Protein AF-A0A7S0AMU8-F1 (afdb_monomer_lite)

pLDDT: mean 83.73, std 14.59, range [42.56, 97.88]

Radius of gyration: 24.37 Å; chains: 1; bounding box: 51×42×72 Å

Organism: NCBI:txid265543

Sequence (104 aa):
TTDGPESPPSIAEQASSFRPFFRIFYNDVYEVVLPKGHRFPMQKYGKVRRRVQEMIGALPPKQQENVQCDFEVSPLATYEELITTHSSMYVKNFMTGNQTDVEI

Secondary structure (DSSP, 8-state):
---PPPPPPPHHHHGGG---EEEEEE-TTPPP---TT----HHHHHHHHHHHHHHHHTS-HHHHTT-EEEEEEPPPPPHHHHTTTS-HHHHHHHHHT---TT--

Structure (mmCIF, N/CA/C/O backbone):
data_AF-A0A7S0AMU8-F1
#
_entry.id   AF-A0A7S0AMU8-F1
#
loop_
_atom_site.group_PDB
_atom_site.id
_atom_site.type_symbol
_atom_site.label_atom_id
_atom_site.label_alt_id
_atom_site.label_comp_id
_atom_site.label_asym_id
_atom_site.label_entity_id
_atom_site.label_seq_id
_atom_site.pdbx_PDB_ins_code
_atom_site.Cartn_x
_atom_site.Cartn_y
_atom_site.Cartn_z
_atom_site.occupancy
_atom_site.B_iso_or_equiv
_atom_site.auth_seq_id
_atom_site.auth_comp_id
_atom_site.auth_asym_id
_atom_site.auth_atom_id
_atom_site.pdbx_PDB_model_num
ATOM 1 N N . THR A 1 1 ? -32.347 20.892 50.909 1.00 43.72 1 THR A N 1
ATOM 2 C CA . THR A 1 1 ? -31.862 19.775 50.074 1.00 43.72 1 THR A CA 1
ATOM 3 C C . THR A 1 1 ? -30.814 20.369 49.167 1.00 43.72 1 THR A C 1
ATOM 5 O O . THR A 1 1 ? -31.119 21.314 48.460 1.00 43.72 1 THR A O 1
ATOM 8 N N . THR A 1 2 ? -29.557 19.998 49.378 1.00 42.56 2 THR A N 1
ATOM 9 C CA . THR A 1 2 ? -28.363 20.688 48.869 1.00 42.56 2 THR A CA 1
ATOM 10 C C . THR A 1 2 ? -28.043 20.260 47.439 1.00 42.56 2 THR A C 1
ATOM 12 O O . THR A 1 2 ? -27.542 19.154 47.252 1.00 42.56 2 THR A O 1
ATOM 15 N N . ASP A 1 3 ? -28.282 21.138 46.467 1.00 49.78 3 ASP A N 1
ATOM 16 C CA . ASP A 1 3 ? -27.607 21.083 45.166 1.00 49.78 3 ASP A CA 1
ATOM 17 C C . ASP A 1 3 ? -26.197 21.659 45.347 1.00 49.78 3 ASP A C 1
ATOM 19 O O . ASP A 1 3 ? -26.004 22.869 45.475 1.00 49.78 3 ASP A O 1
ATOM 23 N N . GLY A 1 4 ? -25.214 20.767 45.471 1.00 48.91 4 GLY A N 1
ATOM 24 C CA . GLY A 1 4 ? -23.799 21.123 45.405 1.00 48.91 4 GLY A CA 1
ATOM 25 C C . GLY A 1 4 ? -23.356 21.262 43.943 1.00 48.91 4 GLY A C 1
ATOM 26 O O . GLY A 1 4 ? -23.900 20.565 43.089 1.00 48.91 4 GLY A O 1
ATOM 27 N N . PRO A 1 5 ? -22.386 22.138 43.628 1.00 60.16 5 PRO A N 1
ATOM 28 C CA . PRO A 1 5 ? -21.892 22.283 42.264 1.00 60.16 5 PRO A CA 1
ATOM 29 C C . PRO A 1 5 ? -21.229 20.979 41.802 1.00 60.16 5 PRO A C 1
ATOM 31 O O . PRO A 1 5 ? -20.347 20.451 42.485 1.00 60.16 5 PRO A O 1
ATOM 34 N N . GLU A 1 6 ? -21.666 20.463 40.649 1.00 63.72 6 GLU A N 1
ATOM 35 C CA . GLU A 1 6 ? -21.025 19.339 39.964 1.00 63.72 6 GLU A CA 1
ATOM 36 C C . GLU A 1 6 ? -19.527 19.619 39.823 1.00 63.72 6 GLU A C 1
ATOM 38 O O . GLU A 1 6 ? -19.101 20.667 39.331 1.00 63.72 6 GLU A O 1
ATOM 43 N N . SER A 1 7 ? -18.717 18.683 40.315 1.00 66.56 7 SER A N 1
ATOM 44 C CA . SER A 1 7 ? -17.266 18.780 40.205 1.00 66.56 7 SER A CA 1
ATOM 45 C C . SER A 1 7 ? -16.858 18.687 38.731 1.00 66.56 7 SER A C 1
ATOM 47 O O . SER A 1 7 ? -17.408 17.853 38.010 1.00 66.56 7 SER A O 1
ATOM 49 N N . PRO A 1 8 ? -15.903 19.510 38.263 1.00 63.72 8 PRO A N 1
ATOM 50 C CA . PRO A 1 8 ? -15.451 19.444 36.883 1.00 63.72 8 PRO A CA 1
ATOM 51 C C . PRO A 1 8 ? -14.807 18.079 36.598 1.00 63.72 8 PRO A C 1
ATOM 53 O O . PRO A 1 8 ? -14.104 17.545 37.465 1.00 63.72 8 PRO A O 1
ATOM 56 N N . PRO A 1 9 ? -15.016 17.522 35.391 1.00 60.84 9 PRO A N 1
ATOM 57 C CA . PRO A 1 9 ? -14.462 16.232 35.016 1.00 60.84 9 PRO A CA 1
ATOM 58 C C . PRO A 1 9 ? -12.938 16.263 35.113 1.00 60.84 9 PRO A C 1
ATOM 60 O O . PRO A 1 9 ? -12.281 17.236 34.720 1.00 60.84 9 PRO A O 1
ATOM 63 N N . SER A 1 10 ? -12.380 15.183 35.648 1.00 66.50 10 SER A N 1
ATOM 64 C CA . SER A 1 10 ? -10.946 15.034 35.866 1.00 66.50 10 SER A CA 1
ATOM 65 C C . SER A 1 10 ? -10.169 15.126 34.545 1.00 66.50 10 SER A C 1
ATOM 67 O O . SER A 1 10 ? -10.674 14.805 33.468 1.00 66.50 10 SER A O 1
ATOM 69 N N . ILE A 1 11 ? -8.890 15.505 34.614 1.00 57.16 11 ILE A N 1
ATOM 70 C CA . ILE A 1 11 ? -7.977 15.522 33.453 1.00 57.16 11 ILE A CA 1
ATOM 71 C C . ILE A 1 11 ? -7.933 14.144 32.747 1.00 57.16 11 ILE A C 1
ATOM 73 O O . ILE A 1 11 ? -7.755 14.073 31.532 1.00 57.16 11 ILE A O 1
ATOM 77 N N . ALA A 1 12 ? -8.171 13.051 33.484 1.00 53.47 12 ALA A N 1
ATOM 78 C CA . ALA A 1 12 ? -8.267 11.695 32.943 1.00 53.47 12 ALA A CA 1
ATOM 79 C C . ALA A 1 12 ? -9.536 11.459 32.095 1.00 53.47 12 ALA A C 1
ATOM 81 O O . ALA A 1 12 ? -9.475 10.746 31.095 1.00 53.47 12 ALA A O 1
ATOM 82 N N . GLU A 1 13 ? -10.665 12.088 32.435 1.00 50.38 13 GLU A N 1
ATOM 83 C CA . GLU A 1 13 ? -11.892 12.046 31.624 1.00 50.38 13 GLU A CA 1
ATOM 84 C C . GLU A 1 13 ? -11.748 12.886 30.350 1.00 50.38 13 GLU A C 1
ATOM 86 O O . GLU A 1 13 ? -12.220 12.482 29.287 1.00 50.38 13 GLU A O 1
ATOM 91 N N . GLN A 1 14 ? -11.015 14.002 30.417 1.00 51.41 14 GLN A N 1
ATOM 92 C CA . GLN A 1 14 ? -10.751 14.871 29.263 1.00 51.41 14 GLN A CA 1
ATOM 93 C C . GLN A 1 14 ? -9.790 14.229 28.245 1.00 51.41 14 GLN A C 1
ATOM 95 O O . GLN A 1 14 ? -9.980 14.375 27.036 1.00 51.41 14 GLN A O 1
ATOM 100 N N . ALA A 1 15 ? -8.816 13.439 28.712 1.00 52.53 15 ALA A N 1
ATOM 101 C CA . ALA A 1 15 ? -7.915 12.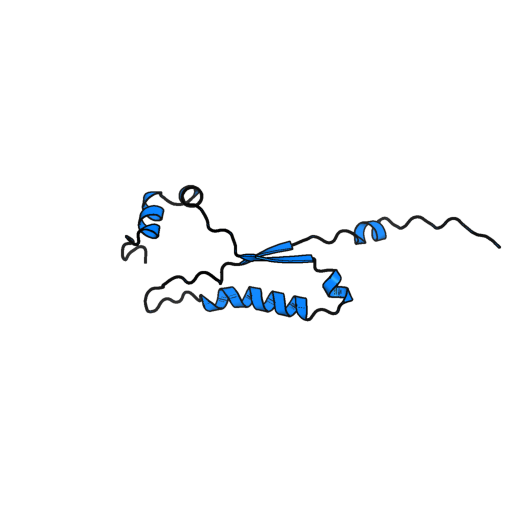659 27.858 1.00 52.53 15 ALA A CA 1
ATOM 102 C C . ALA A 1 15 ? -8.614 11.497 27.118 1.00 52.53 15 ALA A C 1
ATOM 104 O O . ALA A 1 15 ? -8.085 10.995 26.128 1.00 52.53 15 ALA A O 1
ATOM 105 N N . SER A 1 16 ? -9.811 11.085 27.558 1.00 56.88 16 SER A N 1
ATOM 106 C CA . SER A 1 16 ? -10.549 9.946 26.986 1.00 56.88 16 SER A CA 1
ATOM 107 C C . SER A 1 16 ? -11.248 10.235 25.646 1.00 56.88 16 SER A C 1
ATOM 109 O O . SER A 1 16 ? -11.744 9.309 25.004 1.00 56.88 16 SER A O 1
ATOM 111 N N . SER A 1 17 ? -11.288 11.499 25.200 1.00 66.19 17 SER A N 1
ATOM 112 C CA . SER A 1 17 ? -12.028 11.885 23.986 1.00 66.19 17 SER A CA 1
ATOM 113 C C . SER A 1 17 ? -11.217 11.806 22.689 1.00 66.19 17 SER A C 1
ATOM 115 O O . SER A 1 17 ? -11.803 11.787 21.605 1.00 66.19 17 SER A O 1
ATOM 117 N N . PHE A 1 18 ? -9.882 11.737 22.761 1.00 74.19 18 PHE A N 1
ATOM 118 C CA . PHE A 1 18 ? -9.056 11.685 21.558 1.00 74.19 18 PHE A CA 1
ATOM 119 C C . PHE A 1 18 ? -9.000 10.261 21.002 1.00 74.19 18 PHE A C 1
ATOM 121 O O . PHE A 1 18 ? -8.297 9.394 21.523 1.00 74.19 18 PHE A O 1
ATOM 128 N N . ARG A 1 19 ? -9.735 10.029 19.913 1.00 80.25 19 ARG A N 1
ATOM 129 C CA . ARG A 1 19 ? -9.645 8.804 19.115 1.00 80.25 19 ARG A CA 1
ATOM 130 C C . ARG A 1 19 ? -8.830 9.113 17.856 1.00 80.25 19 ARG A C 1
ATOM 132 O O . ARG A 1 19 ? -9.313 9.874 17.019 1.00 80.25 19 ARG A O 1
ATOM 139 N N . PRO A 1 20 ? -7.596 8.595 17.716 1.00 85.94 20 PRO A N 1
ATOM 140 C CA . PRO A 1 20 ? -6.814 8.824 16.510 1.00 85.94 20 PRO A CA 1
ATOM 141 C C . PRO A 1 20 ? -7.480 8.142 15.314 1.00 85.94 20 PRO A C 1
ATOM 143 O O . PRO A 1 20 ? -7.867 6.975 15.390 1.00 85.94 20 PRO A O 1
ATOM 146 N N . PHE A 1 21 ? -7.577 8.874 14.208 1.00 93.06 21 PHE A N 1
ATOM 147 C CA . PHE A 1 21 ? -8.002 8.328 12.927 1.00 93.06 21 PHE A CA 1
ATOM 148 C C . PHE A 1 21 ? -6.802 7.742 12.174 1.00 93.06 21 PHE A C 1
ATOM 150 O O . PHE A 1 21 ? -5.794 8.425 11.975 1.00 93.06 21 PHE A O 1
ATOM 157 N N . PHE A 1 22 ? -6.918 6.493 11.723 1.00 94.00 22 PHE A N 1
ATOM 158 C CA . PHE A 1 22 ? -5.881 5.798 10.963 1.00 94.00 22 PHE A CA 1
ATOM 159 C C . PHE A 1 22 ? -6.290 5.594 9.505 1.00 94.00 22 PHE A C 1
ATOM 161 O O . PHE A 1 22 ? -7.172 4.797 9.196 1.00 94.00 22 PHE A O 1
ATOM 168 N N . ARG A 1 23 ? -5.583 6.250 8.587 1.00 96.12 23 ARG A N 1
ATOM 169 C CA . ARG A 1 23 ? -5.690 5.965 7.152 1.00 96.12 23 ARG A CA 1
ATOM 170 C C . ARG A 1 23 ? -4.723 4.838 6.791 1.00 96.12 23 ARG A C 1
ATOM 172 O O . ARG A 1 23 ? -3.513 4.993 6.949 1.00 96.12 23 ARG A O 1
ATOM 179 N N . ILE A 1 24 ? -5.248 3.697 6.351 1.00 95.50 24 ILE A N 1
ATOM 180 C CA . ILE A 1 24 ? -4.480 2.473 6.097 1.00 95.50 24 ILE A CA 1
ATOM 181 C C . ILE A 1 24 ? -4.419 2.222 4.592 1.00 95.50 24 ILE A C 1
ATOM 183 O O . ILE A 1 24 ? -5.423 1.895 3.961 1.00 95.50 24 ILE A O 1
ATOM 187 N N . PHE A 1 25 ? -3.223 2.329 4.021 1.00 95.69 25 PHE A N 1
ATOM 188 C CA . PHE A 1 25 ? -3.009 2.127 2.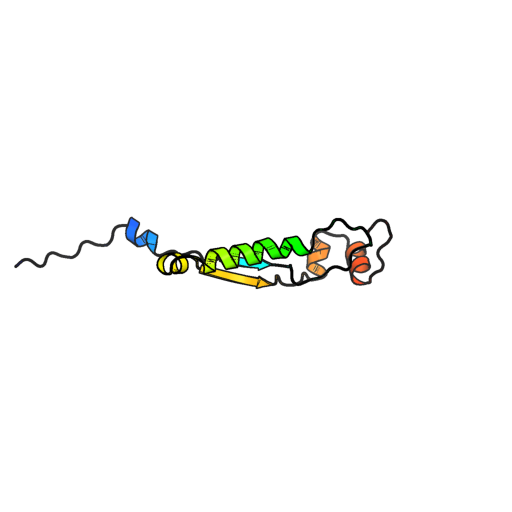591 1.00 95.69 25 PHE A CA 1
ATOM 189 C C . PHE A 1 25 ? -2.674 0.669 2.244 1.00 95.69 25 PHE A C 1
ATOM 191 O O . PHE A 1 25 ? -1.955 -0.005 2.985 1.00 95.69 25 PHE A O 1
ATOM 198 N N . TYR A 1 26 ? -3.174 0.171 1.110 1.00 94.31 26 TYR A N 1
ATOM 199 C CA . TYR A 1 26 ? -2.891 -1.178 0.607 1.00 94.31 26 TYR A CA 1
ATOM 200 C C . TYR A 1 26 ? -2.658 -1.210 -0.912 1.00 94.31 26 TYR A C 1
ATOM 202 O O . TYR A 1 26 ? -3.166 -0.371 -1.650 1.00 94.31 26 TYR A O 1
ATOM 210 N N . ASN A 1 27 ? -1.905 -2.215 -1.378 1.00 92.19 27 ASN A N 1
ATOM 211 C CA . ASN A 1 27 ? -1.463 -2.347 -2.779 1.00 92.19 27 ASN A CA 1
ATOM 212 C C . ASN A 1 27 ? -1.801 -3.698 -3.422 1.00 92.19 27 ASN A C 1
ATOM 214 O O . ASN A 1 27 ? -1.370 -3.973 -4.535 1.00 92.19 27 ASN A O 1
ATOM 218 N N . ASP A 1 28 ? -2.571 -4.559 -2.755 1.00 89.75 28 ASP A N 1
ATOM 219 C CA . ASP A 1 28 ? -2.882 -5.912 -3.241 1.00 89.75 28 ASP A CA 1
ATOM 220 C C . ASP A 1 28 ? -3.912 -5.954 -4.389 1.00 89.75 28 ASP A C 1
ATOM 222 O O . ASP A 1 28 ? -4.472 -7.010 -4.673 1.00 89.75 28 ASP A O 1
ATOM 226 N N . VAL A 1 29 ? -4.167 -4.810 -5.033 1.00 88.69 29 VAL A N 1
ATOM 227 C CA . VAL A 1 29 ? -5.023 -4.662 -6.223 1.00 88.69 29 VAL A CA 1
ATOM 228 C C . VAL A 1 29 ? -4.223 -4.593 -7.524 1.00 88.69 29 VAL A C 1
ATOM 230 O O . VAL A 1 29 ? -4.806 -4.700 -8.598 1.00 88.69 29 VAL A O 1
ATOM 233 N N . TYR A 1 30 ? -2.902 -4.422 -7.433 1.00 84.81 30 TYR A N 1
ATOM 234 C CA . TYR A 1 30 ? -2.012 -4.393 -8.586 1.00 84.81 30 TYR A CA 1
ATOM 235 C C . TYR A 1 30 ? -1.354 -5.760 -8.748 1.00 84.81 30 TYR A C 1
ATOM 237 O O . TYR A 1 30 ? -0.629 -6.227 -7.868 1.00 84.81 30 TYR A O 1
ATOM 245 N N . GLU A 1 31 ? -1.617 -6.410 -9.877 1.00 77.00 31 GLU A N 1
ATOM 246 C CA . GLU A 1 31 ? -0.974 -7.667 -10.234 1.00 77.00 31 GLU A CA 1
ATOM 247 C C . GLU A 1 31 ? 0.271 -7.378 -11.074 1.00 77.00 31 GLU A C 1
ATOM 249 O O . GLU A 1 31 ? 0.216 -6.663 -12.074 1.00 77.00 31 GLU A O 1
ATOM 254 N N . VAL A 1 32 ? 1.408 -7.924 -10.651 1.00 75.31 32 VAL A N 1
ATOM 255 C CA . VAL A 1 32 ? 2.653 -7.873 -11.422 1.00 75.31 32 VAL A CA 1
ATOM 256 C C . VAL A 1 32 ? 2.766 -9.186 -12.177 1.00 75.31 32 VAL A C 1
ATOM 258 O O . VAL A 1 32 ? 2.697 -10.255 -11.565 1.00 75.31 32 VAL A O 1
ATOM 261 N N . VAL A 1 33 ? 2.945 -9.114 -13.496 1.00 74.62 33 VAL A N 1
ATOM 262 C CA . VAL A 1 33 ? 3.294 -10.292 -14.294 1.00 74.62 33 VAL A CA 1
ATOM 263 C C . VAL A 1 33 ? 4.706 -10.691 -13.904 1.00 74.62 33 VAL A C 1
ATOM 265 O O . VAL A 1 33 ? 5.657 -9.950 -14.135 1.00 74.62 33 VAL A O 1
ATOM 268 N N . LEU A 1 34 ? 4.831 -11.846 -13.265 1.00 77.38 34 LEU A N 1
ATOM 269 C CA . LEU A 1 34 ? 6.103 -12.314 -12.745 1.00 77.38 34 LEU A CA 1
ATOM 270 C C . LEU A 1 34 ? 6.662 -13.447 -13.607 1.00 77.38 34 LEU A C 1
ATOM 272 O O . LEU A 1 34 ? 5.890 -14.251 -14.143 1.00 77.38 34 LEU A O 1
ATOM 276 N N . PRO A 1 35 ? 7.997 -13.558 -13.713 1.00 79.62 35 PRO A N 1
ATOM 277 C CA . PRO A 1 35 ? 8.633 -14.640 -14.448 1.00 79.62 35 PRO A CA 1
ATOM 278 C C . PRO A 1 35 ? 8.209 -16.014 -13.934 1.00 79.62 35 PRO A C 1
ATOM 280 O O . PRO A 1 35 ? 7.941 -16.221 -12.745 1.00 79.62 35 PRO A O 1
ATOM 283 N N . LYS A 1 36 ? 8.194 -16.999 -14.833 1.00 80.94 36 LYS A N 1
ATOM 284 C CA . LYS A 1 36 ? 7.876 -18.381 -14.470 1.00 80.94 36 LYS A CA 1
ATOM 285 C C . LYS A 1 36 ? 8.831 -18.870 -13.373 1.00 80.94 36 LYS A C 1
ATOM 287 O O . LYS A 1 36 ? 10.043 -18.787 -13.515 1.00 80.94 36 LYS A O 1
ATOM 292 N N . GLY A 1 37 ? 8.275 -19.423 -12.293 1.00 81.25 37 GLY A N 1
ATOM 293 C CA . GLY A 1 37 ? 9.059 -19.924 -11.157 1.00 81.25 37 GLY A CA 1
ATOM 294 C C . GLY A 1 37 ? 9.403 -18.872 -10.096 1.00 81.25 37 GLY A C 1
ATOM 295 O O . GLY A 1 37 ? 10.128 -19.195 -9.153 1.00 81.25 37 GLY A O 1
ATOM 296 N N . HIS A 1 38 ? 8.872 -17.646 -10.200 1.00 81.62 38 HIS A N 1
ATOM 297 C CA . HIS A 1 38 ? 9.023 -16.643 -9.148 1.00 81.62 38 HIS A CA 1
ATOM 298 C C . HIS A 1 38 ? 8.558 -17.181 -7.783 1.00 81.62 38 HIS A C 1
ATOM 300 O O . HIS A 1 38 ? 7.581 -17.922 -7.667 1.00 81.62 38 HIS A O 1
ATOM 306 N N . ARG A 1 39 ? 9.233 -16.751 -6.711 1.00 82.94 39 ARG A N 1
ATOM 307 C CA . ARG A 1 39 ? 8.803 -17.028 -5.326 1.00 82.94 39 ARG A CA 1
ATOM 308 C C . ARG A 1 39 ? 8.050 -15.871 -4.683 1.00 82.94 39 ARG A C 1
ATOM 310 O O . ARG A 1 39 ? 7.682 -15.961 -3.512 1.00 82.94 39 ARG A O 1
ATOM 317 N N . PHE A 1 40 ? 7.833 -14.790 -5.431 1.00 79.88 40 PHE A N 1
ATOM 318 C CA . PHE A 1 40 ? 7.158 -13.609 -4.914 1.00 79.88 40 PHE A CA 1
ATOM 319 C C . PHE A 1 40 ? 5.709 -13.943 -4.518 1.00 79.88 40 PHE A C 1
ATOM 321 O O . PHE A 1 40 ? 4.920 -14.370 -5.364 1.00 79.88 40 PHE A O 1
ATOM 328 N N . PRO A 1 41 ? 5.335 -13.790 -3.240 1.00 80.50 41 PRO A N 1
ATOM 329 C CA . PRO A 1 41 ? 4.078 -14.320 -2.745 1.00 80.50 41 PRO A CA 1
ATOM 330 C C . PRO A 1 41 ? 2.949 -13.288 -2.874 1.00 80.50 41 PRO A C 1
ATOM 332 O O . PRO A 1 41 ? 2.405 -12.849 -1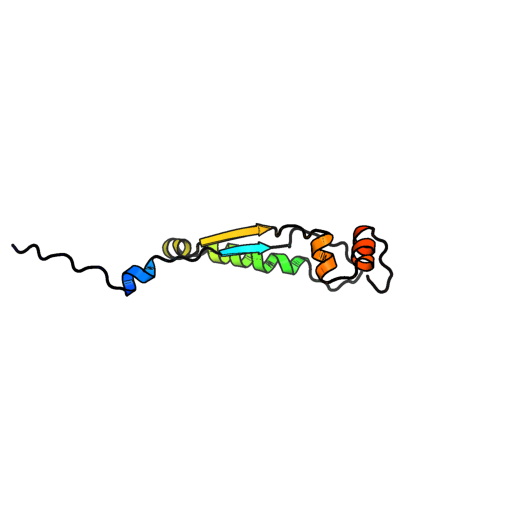.862 1.00 80.50 41 PRO A O 1
ATOM 335 N N . MET A 1 42 ? 2.574 -12.923 -4.105 1.00 76.44 42 MET A N 1
ATOM 336 C CA . MET A 1 42 ? 1.597 -11.854 -4.392 1.00 76.44 42 MET A CA 1
ATOM 337 C C . MET A 1 42 ? 0.298 -12.004 -3.579 1.00 76.44 42 MET A C 1
ATOM 339 O O . MET A 1 42 ? -0.143 -11.087 -2.890 1.00 76.44 42 MET A O 1
ATOM 343 N N . GLN A 1 43 ? -0.242 -13.225 -3.520 1.00 78.44 43 GLN A N 1
ATOM 344 C CA . GLN A 1 43 ? -1.465 -13.538 -2.771 1.00 78.44 43 GLN A CA 1
ATOM 345 C C . GLN A 1 43 ? -1.364 -13.302 -1.251 1.00 78.44 43 GLN A C 1
ATOM 347 O O . GLN A 1 43 ? -2.393 -13.217 -0.574 1.00 78.44 43 GLN A O 1
ATOM 352 N N . LYS A 1 44 ? -0.152 -13.235 -0.677 1.00 83.44 44 LYS A N 1
ATOM 353 C CA . LYS A 1 44 ? 0.043 -12.994 0.761 1.00 83.44 44 LYS A CA 1
ATOM 354 C C . LYS A 1 44 ? -0.173 -11.529 1.140 1.00 83.44 44 LYS A C 1
ATOM 356 O O . LYS A 1 44 ? -0.644 -11.295 2.249 1.00 83.44 44 LYS A O 1
ATOM 361 N N . TYR A 1 45 ? 0.089 -10.575 0.246 1.00 79.44 45 TYR A N 1
ATOM 362 C CA . TYR A 1 45 ? -0.018 -9.144 0.559 1.00 79.44 45 TYR A CA 1
ATOM 363 C C . TYR A 1 45 ? -1.450 -8.728 0.922 1.00 79.44 45 TYR A C 1
ATOM 365 O O . TYR A 1 45 ? -1.651 -7.948 1.848 1.00 79.44 45 TYR A O 1
ATOM 373 N N . GLY A 1 46 ? -2.457 -9.359 0.313 1.00 88.38 46 GLY A N 1
ATOM 374 C CA . GLY A 1 46 ? -3.855 -9.111 0.667 1.00 88.38 46 GLY A CA 1
ATOM 375 C C . GLY A 1 46 ? -4.352 -9.780 1.946 1.00 88.38 46 GLY A C 1
ATOM 376 O O . GLY A 1 46 ? -5.409 -9.414 2.464 1.00 88.38 46 GLY A O 1
ATOM 377 N N . LYS A 1 47 ? -3.623 -10.772 2.476 1.00 92.31 47 LYS A N 1
ATOM 378 C CA . LYS A 1 47 ? -4.067 -11.520 3.665 1.00 92.31 47 LYS A CA 1
ATOM 379 C C . LYS A 1 47 ? -4.079 -10.642 4.909 1.00 92.31 47 LYS A C 1
ATOM 381 O O . LYS A 1 47 ? -4.998 -10.764 5.708 1.00 92.31 47 LYS A O 1
ATOM 386 N N . VAL A 1 48 ? -3.096 -9.751 5.048 1.00 92.00 48 VAL A N 1
ATOM 387 C CA . VAL A 1 48 ? -3.014 -8.831 6.190 1.00 92.00 48 VAL A CA 1
ATOM 388 C C . VAL A 1 48 ? -4.200 -7.871 6.187 1.00 92.00 48 VAL A C 1
ATOM 390 O O . VAL A 1 48 ? -4.919 -7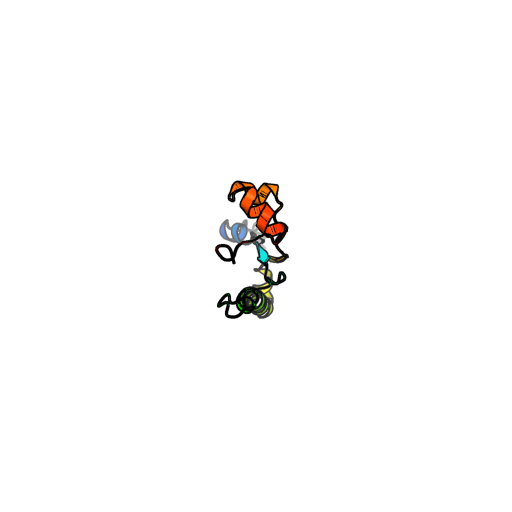.825 7.178 1.00 92.00 48 VAL A O 1
ATOM 393 N N . ARG A 1 49 ? -4.471 -7.187 5.063 1.00 94.69 49 ARG A N 1
ATOM 394 C CA . ARG A 1 49 ? -5.620 -6.274 4.929 1.00 94.69 49 ARG A CA 1
ATOM 395 C C . ARG A 1 49 ? -6.929 -6.953 5.331 1.00 94.69 49 ARG A C 1
ATOM 397 O O . ARG A 1 49 ? -7.616 -6.466 6.222 1.00 94.69 49 ARG A O 1
ATOM 404 N N . ARG A 1 50 ? -7.232 -8.106 4.719 1.00 95.44 50 ARG A N 1
ATOM 405 C CA . ARG A 1 50 ? -8.460 -8.863 5.010 1.00 95.44 50 ARG A CA 1
ATOM 406 C C . ARG A 1 50 ? -8.544 -9.257 6.478 1.00 95.44 50 ARG A C 1
ATOM 408 O O . ARG A 1 50 ? -9.569 -9.036 7.108 1.00 95.44 50 ARG A O 1
ATOM 415 N N . ARG A 1 51 ? -7.445 -9.764 7.045 1.00 96.12 51 ARG A N 1
ATOM 416 C CA . ARG A 1 51 ? -7.419 -10.182 8.446 1.00 96.12 51 ARG A CA 1
ATOM 417 C C . ARG A 1 51 ? -7.656 -9.015 9.403 1.00 96.12 51 ARG A C 1
ATOM 419 O O . ARG A 1 51 ? -8.374 -9.187 10.380 1.00 96.12 51 ARG A O 1
ATOM 426 N N . VAL A 1 52 ? -7.080 -7.844 9.135 1.00 94.62 52 VAL A N 1
ATOM 427 C CA . VAL A 1 52 ? -7.308 -6.650 9.961 1.00 94.62 52 VAL A CA 1
ATOM 428 C C . VAL A 1 52 ? -8.766 -6.192 9.851 1.00 94.62 52 VAL A C 1
ATOM 430 O O . VAL A 1 52 ? -9.388 -5.949 10.880 1.00 94.62 52 VAL A O 1
ATOM 433 N N . GLN A 1 53 ? -9.344 -6.151 8.646 1.00 95.75 53 GLN A N 1
ATOM 434 C CA . GLN A 1 53 ? -10.762 -5.813 8.453 1.00 95.75 53 GLN A CA 1
ATOM 435 C C . GLN A 1 53 ? -11.695 -6.786 9.190 1.00 95.75 53 GLN A C 1
ATOM 437 O O . GLN A 1 53 ? -12.609 -6.351 9.886 1.00 95.75 53 GLN A O 1
ATOM 442 N N . GLU A 1 54 ? -11.433 -8.092 9.097 1.00 97.44 54 GLU A N 1
ATOM 443 C CA . GLU A 1 54 ? -12.164 -9.124 9.842 1.00 97.44 54 GLU A CA 1
ATOM 444 C C . GLU A 1 54 ? -12.047 -8.927 11.356 1.00 97.44 54 GLU A C 1
ATOM 446 O O . GLU A 1 54 ? -13.042 -9.025 12.068 1.00 97.44 54 GLU A O 1
ATOM 451 N N . MET A 1 55 ? -10.840 -8.652 11.862 1.00 96.25 55 MET A N 1
ATOM 452 C CA . MET A 1 55 ? -10.612 -8.437 13.292 1.00 96.25 55 MET A CA 1
ATOM 453 C C . MET A 1 55 ? -11.363 -7.212 13.809 1.00 96.25 55 MET A C 1
ATOM 455 O O . MET A 1 55 ? -11.947 -7.295 14.883 1.00 96.25 55 MET A O 1
ATOM 459 N N . ILE A 1 56 ? -11.382 -6.114 13.047 1.00 94.75 56 ILE A N 1
ATOM 460 C CA . ILE A 1 56 ? -12.127 -4.897 13.397 1.00 94.75 56 ILE A CA 1
ATOM 461 C C . ILE A 1 56 ? -13.636 -5.160 13.350 1.00 94.75 56 ILE A C 1
ATOM 463 O O . ILE A 1 56 ? -14.344 -4.807 14.289 1.00 94.75 56 ILE A O 1
ATOM 467 N N . GLY A 1 57 ? -14.131 -5.818 12.297 1.00 94.38 57 GLY A N 1
ATOM 468 C CA . GLY A 1 57 ? -15.552 -6.147 12.149 1.00 94.38 57 GLY A CA 1
ATOM 469 C C . GLY A 1 57 ? -16.073 -7.160 13.175 1.00 94.38 57 GLY A C 1
ATOM 470 O O . GLY A 1 57 ? -17.274 -7.217 13.417 1.00 94.38 57 GLY A O 1
ATOM 471 N N . ALA A 1 58 ? -15.186 -7.945 13.791 1.00 96.69 58 ALA A N 1
ATOM 472 C CA . ALA A 1 58 ? -15.518 -8.888 14.857 1.00 96.69 58 ALA A CA 1
ATOM 473 C C . ALA A 1 58 ? -15.485 -8.269 16.269 1.00 96.69 58 ALA A C 1
ATOM 475 O O . ALA A 1 58 ? -15.774 -8.970 17.244 1.00 96.69 58 ALA A O 1
ATOM 476 N N . LEU A 1 59 ? -15.113 -6.991 16.413 1.00 96.00 59 LEU A N 1
ATOM 477 C CA . LEU A 1 59 ? -15.110 -6.322 17.713 1.00 96.00 59 LEU A CA 1
ATOM 478 C C . LEU A 1 59 ? -16.543 -6.133 18.242 1.00 96.00 59 LEU A C 1
ATOM 480 O O . LEU A 1 59 ? -17.462 -5.855 17.473 1.00 96.00 59 LEU A O 1
ATOM 484 N N . PRO A 1 60 ? -16.757 -6.208 19.568 1.00 96.25 60 PRO A N 1
ATOM 485 C CA . PRO A 1 60 ? -18.013 -5.783 20.176 1.00 96.25 60 PRO A CA 1
ATOM 486 C C . PRO A 1 60 ? -18.333 -4.313 19.841 1.00 96.25 60 PRO A 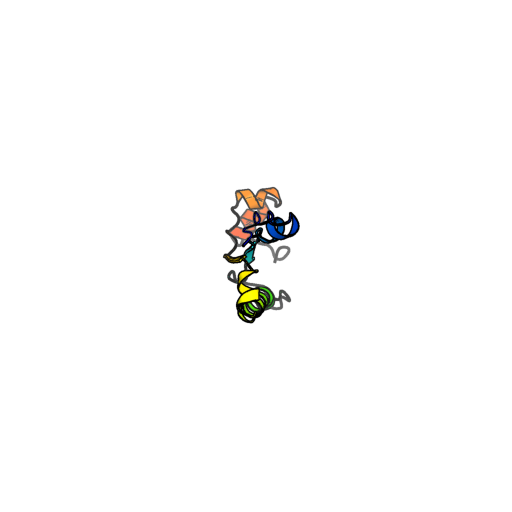C 1
ATOM 488 O O . PRO A 1 60 ? -17.398 -3.511 19.777 1.00 96.25 60 PRO A O 1
ATOM 491 N N . PRO A 1 61 ? -19.617 -3.904 19.757 1.00 91.56 61 PRO A N 1
ATOM 492 C CA . PRO A 1 61 ? -20.000 -2.548 19.336 1.00 91.56 61 PRO A CA 1
ATOM 493 C C . PRO A 1 61 ? -19.262 -1.421 20.077 1.00 91.56 61 PRO A C 1
ATOM 495 O O . PRO A 1 61 ? -18.671 -0.544 19.456 1.00 91.56 61 PRO A O 1
ATOM 498 N N . LYS A 1 62 ? -19.167 -1.515 21.412 1.00 87.81 62 LYS A N 1
ATOM 499 C CA . LYS A 1 62 ? -18.452 -0.528 22.244 1.00 87.81 62 LYS A CA 1
ATOM 500 C C . LYS A 1 62 ? -16.949 -0.432 21.954 1.00 87.81 62 LYS A C 1
ATOM 502 O O . LYS A 1 62 ? -16.337 0.589 22.235 1.00 87.81 62 LYS A O 1
ATOM 507 N N . GLN A 1 63 ? -16.332 -1.509 21.470 1.00 89.19 63 GLN A N 1
ATOM 508 C CA . GLN A 1 63 ? -14.912 -1.526 21.108 1.00 89.19 63 GLN A CA 1
ATOM 509 C C . GLN A 1 63 ? -14.700 -1.060 19.670 1.00 89.19 63 GLN A C 1
ATOM 511 O O . GLN A 1 63 ? -13.706 -0.397 19.396 1.00 89.19 63 GLN A O 1
ATOM 516 N N . GLN A 1 64 ? -15.643 -1.356 18.777 1.00 87.94 64 GLN A N 1
ATOM 517 C CA . GLN A 1 64 ? -15.609 -0.890 17.397 1.00 87.94 64 GLN A CA 1
ATOM 518 C C . GLN A 1 64 ? -15.661 0.641 17.322 1.00 87.94 64 GLN A C 1
ATOM 520 O O . GLN A 1 64 ? -14.917 1.238 16.554 1.00 87.94 64 GLN A O 1
ATOM 525 N N . GLU A 1 65 ? -16.440 1.287 18.195 1.00 87.25 65 GLU A N 1
ATOM 526 C CA . GLU A 1 65 ? -16.459 2.749 18.338 1.00 87.25 65 GLU A CA 1
ATOM 527 C C . GLU A 1 65 ? -15.072 3.350 18.647 1.00 87.25 65 GLU A C 1
ATOM 529 O O . GLU A 1 65 ? -14.802 4.502 18.294 1.00 87.25 65 GLU A O 1
ATOM 534 N N . ASN A 1 66 ? -14.178 2.590 19.289 1.00 87.75 66 ASN A N 1
ATOM 535 C CA . ASN A 1 66 ? -12.828 3.046 19.630 1.00 87.75 66 ASN A CA 1
ATOM 536 C C . ASN A 1 66 ? -11.840 2.938 18.461 1.00 87.75 66 ASN A C 1
ATOM 538 O O . ASN A 1 66 ? -10.717 3.426 18.576 1.00 87.75 66 ASN A O 1
ATOM 542 N N . VAL A 1 67 ? -12.234 2.313 17.349 1.00 90.62 67 VAL A N 1
ATOM 543 C CA . VAL A 1 67 ? -11.398 2.158 16.159 1.00 90.62 67 VAL A CA 1
ATOM 544 C C . VAL A 1 67 ? -11.914 3.092 15.072 1.00 90.62 67 VAL A C 1
ATOM 546 O O . VAL A 1 67 ? -12.945 2.839 14.456 1.00 90.62 67 VAL A O 1
ATOM 549 N N . GLN A 1 68 ? -11.180 4.174 14.821 1.00 93.44 68 GLN A N 1
ATOM 550 C CA . GLN A 1 68 ? -11.445 5.080 13.707 1.00 93.44 68 GLN A CA 1
ATOM 551 C C . GLN A 1 68 ? -10.394 4.854 12.623 1.00 93.44 68 GLN A C 1
ATOM 553 O O . GLN A 1 68 ? -9.228 5.206 12.801 1.00 93.44 68 GLN A O 1
ATOM 558 N N . CYS A 1 69 ? -10.777 4.232 11.513 1.00 95.00 69 CYS A N 1
ATOM 559 C CA . CYS A 1 69 ? -9.863 3.992 10.404 1.00 95.00 69 CYS A CA 1
ATOM 560 C C . CYS A 1 69 ? -10.589 3.815 9.075 1.00 95.00 69 CYS A C 1
ATOM 562 O O . CYS A 1 69 ? -11.707 3.308 9.059 1.00 95.00 69 CYS A O 1
ATOM 564 N N . ASP A 1 70 ? -9.882 4.106 7.985 1.00 96.31 70 ASP A N 1
ATOM 565 C CA . ASP A 1 70 ? -10.295 3.773 6.622 1.00 96.31 70 ASP A CA 1
ATOM 566 C C . ASP A 1 70 ? -9.196 3.008 5.887 1.00 96.31 70 ASP A C 1
ATOM 568 O O . ASP A 1 70 ? -8.003 3.185 6.145 1.00 96.31 70 ASP A O 1
ATOM 572 N N . PHE A 1 71 ? -9.616 2.151 4.955 1.00 96.62 71 PHE A N 1
ATOM 573 C CA . PHE A 1 71 ? -8.725 1.385 4.090 1.00 96.62 71 PHE A CA 1
ATOM 574 C C . PHE A 1 71 ? -8.786 1.927 2.672 1.00 96.62 71 PHE A C 1
ATOM 576 O O . PHE A 1 71 ? -9.842 1.907 2.042 1.00 96.62 71 PHE A O 1
ATOM 583 N N . GLU A 1 72 ? -7.637 2.309 2.131 1.00 96.69 72 GLU A N 1
ATOM 584 C CA . GLU A 1 72 ? -7.552 2.927 0.814 1.00 96.69 72 GLU A CA 1
ATOM 585 C C . GLU A 1 72 ? -6.457 2.303 -0.045 1.00 96.69 72 GLU A C 1
ATOM 587 O O . GLU A 1 72 ? -5.414 1.874 0.446 1.00 96.69 72 GLU A O 1
ATOM 592 N N . VAL A 1 73 ? -6.692 2.251 -1.354 1.00 95.81 73 VAL A N 1
ATOM 593 C CA . VAL A 1 73 ? -5.639 1.882 -2.305 1.00 95.81 73 VAL A CA 1
ATOM 594 C C . VAL A 1 73 ? -4.585 2.986 -2.292 1.00 95.81 73 VAL A C 1
ATOM 596 O O . VAL A 1 73 ? -4.943 4.164 -2.354 1.00 95.81 73 VAL A O 1
ATOM 599 N N . SER A 1 74 ? -3.297 2.637 -2.228 1.00 94.56 74 SER A N 1
ATOM 600 C CA . SER A 1 74 ? -2.260 3.671 -2.325 1.00 94.56 74 SER A CA 1
ATOM 601 C C . SER A 1 74 ? -2.315 4.360 -3.694 1.00 94.56 74 SER A C 1
ATOM 603 O O . SER A 1 74 ? -2.513 3.684 -4.713 1.00 94.56 74 SER A O 1
ATOM 605 N N . PRO A 1 75 ? -2.099 5.685 -3.752 1.00 94.69 75 PRO A N 1
ATOM 606 C CA . PRO A 1 75 ? -1.934 6.376 -5.023 1.00 94.69 75 PRO A CA 1
ATOM 607 C C . PRO A 1 75 ? -0.731 5.812 -5.792 1.00 94.69 75 PRO A C 1
ATOM 609 O O . PRO A 1 75 ? 0.249 5.357 -5.197 1.00 94.69 75 PRO A O 1
ATOM 612 N N . LEU A 1 76 ? -0.814 5.835 -7.124 1.00 92.75 76 LEU A N 1
ATOM 613 C CA . LEU A 1 76 ? 0.307 5.463 -7.984 1.00 92.75 76 LEU A CA 1
ATOM 614 C C . LEU A 1 76 ? 1.407 6.521 -7.887 1.00 92.75 76 LEU A C 1
ATOM 616 O O . LEU A 1 76 ? 1.121 7.714 -7.956 1.00 92.75 76 LEU A O 1
ATOM 620 N N . ALA A 1 77 ? 2.653 6.066 -7.774 1.00 94.38 77 ALA A N 1
ATOM 621 C CA . ALA A 1 77 ? 3.813 6.940 -7.867 1.00 94.38 77 ALA A CA 1
ATOM 622 C C . ALA A 1 77 ? 3.982 7.452 -9.305 1.00 94.38 77 ALA A C 1
ATOM 624 O O . ALA A 1 77 ? 3.841 6.701 -10.274 1.00 94.38 77 ALA A O 1
ATOM 625 N N . THR A 1 78 ? 4.308 8.732 -9.429 1.00 95.44 78 THR A N 1
ATOM 626 C CA . THR A 1 78 ? 4.662 9.384 -10.691 1.00 95.44 78 THR A CA 1
ATOM 627 C C . THR A 1 78 ? 6.084 9.027 -11.117 1.00 95.44 78 THR A C 1
ATOM 629 O O . THR A 1 78 ? 6.908 8.575 -10.318 1.00 95.44 78 THR A O 1
ATOM 632 N N . TYR A 1 79 ? 6.399 9.256 -12.392 1.00 96.12 79 TYR A N 1
ATOM 633 C CA . TYR A 1 79 ? 7.758 9.081 -12.902 1.00 96.12 79 TYR A CA 1
ATOM 634 C C . TYR A 1 79 ? 8.755 9.959 -12.129 1.00 96.12 79 TYR A C 1
ATOM 636 O O . TYR A 1 79 ? 9.814 9.485 -11.720 1.00 96.12 79 TYR A O 1
ATOM 644 N N . GLU A 1 80 ? 8.386 11.213 -11.8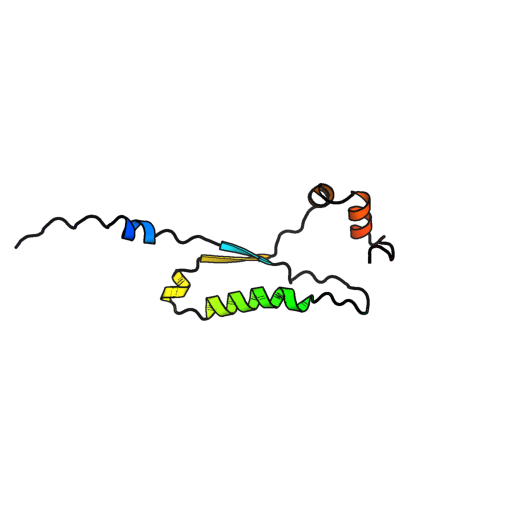73 1.00 97.75 80 GLU A N 1
ATOM 645 C CA . GLU A 1 80 ? 9.180 12.203 -11.148 1.00 97.75 80 GLU A CA 1
ATOM 646 C C . GLU A 1 80 ? 9.478 11.760 -9.709 1.00 97.75 80 GLU A C 1
ATOM 648 O O . GLU A 1 80 ? 10.604 11.916 -9.238 1.00 97.75 80 GLU A O 1
ATOM 653 N N . GLU A 1 81 ? 8.506 11.157 -9.022 1.00 97.62 81 GLU A N 1
ATOM 654 C CA . GLU A 1 81 ? 8.703 10.602 -7.678 1.00 97.62 81 GLU A CA 1
ATOM 655 C C . GLU A 1 81 ? 9.632 9.384 -7.696 1.00 97.62 81 GLU A C 1
ATOM 657 O O . GLU A 1 81 ? 10.511 9.268 -6.840 1.00 97.62 81 GLU A O 1
ATOM 662 N N . LEU A 1 82 ? 9.503 8.494 -8.685 1.00 97.00 82 LEU A N 1
ATOM 663 C CA . LEU A 1 82 ? 10.342 7.295 -8.789 1.00 97.00 82 LEU A CA 1
ATOM 664 C C . LEU A 1 82 ? 11.820 7.637 -9.039 1.00 97.00 82 LEU A C 1
ATOM 666 O O . LEU A 1 82 ? 12.711 7.000 -8.466 1.00 97.00 82 LEU A O 1
ATOM 670 N N . ILE A 1 83 ? 12.103 8.667 -9.843 1.00 97.81 83 ILE A N 1
ATOM 671 C CA . ILE A 1 83 ? 13.484 9.085 -10.144 1.00 97.81 83 ILE A CA 1
ATOM 672 C C . ILE A 1 83 ? 14.175 9.830 -8.993 1.00 97.81 83 ILE A C 1
ATOM 674 O O . ILE A 1 83 ? 15.362 10.132 -9.091 1.00 97.81 83 ILE A O 1
ATOM 678 N N . THR A 1 84 ? 13.476 10.106 -7.885 1.00 97.88 84 THR A N 1
ATOM 679 C CA . THR A 1 84 ? 14.125 10.621 -6.663 1.00 97.88 84 THR A CA 1
ATOM 680 C C . THR A 1 84 ? 15.077 9.598 -6.039 1.00 97.88 84 THR A C 1
ATOM 682 O O . THR A 1 84 ? 16.007 9.974 -5.329 1.00 97.88 84 THR A O 1
ATOM 685 N N . THR A 1 85 ? 14.842 8.308 -6.301 1.00 97.12 85 THR A N 1
ATOM 686 C CA . THR A 1 85 ? 15.593 7.186 -5.720 1.00 97.12 85 THR A CA 1
ATOM 687 C C . THR A 1 85 ? 16.246 6.314 -6.794 1.00 97.12 85 THR A C 1
ATOM 689 O O . THR A 1 85 ? 17.354 5.816 -6.601 1.00 97.12 85 THR A O 1
ATOM 692 N N . HIS A 1 86 ? 15.580 6.125 -7.935 1.00 95.12 86 HIS A N 1
ATOM 693 C CA . HIS A 1 86 ? 16.062 5.283 -9.028 1.00 95.12 86 HIS A CA 1
ATOM 694 C C . HIS A 1 86 ? 16.684 6.109 -10.156 1.00 95.12 86 HIS A C 1
ATOM 696 O O . HIS A 1 86 ? 16.368 7.281 -10.343 1.00 95.12 86 HIS A O 1
ATOM 702 N N . SER A 1 87 ? 17.542 5.486 -10.969 1.00 95.50 87 SER A N 1
ATOM 703 C CA . SER A 1 87 ? 18.023 6.147 -12.182 1.00 95.50 87 SER A CA 1
ATOM 704 C C . SER A 1 87 ? 16.871 6.340 -13.173 1.00 95.50 87 SER A C 1
ATOM 706 O O . SER A 1 87 ? 16.021 5.464 -13.351 1.00 95.50 87 SER A O 1
ATOM 708 N N . SER A 1 88 ? 16.861 7.478 -13.865 1.00 96.06 88 SER A N 1
ATOM 709 C CA . SER A 1 88 ? 15.855 7.780 -14.890 1.00 96.06 88 SER A CA 1
ATOM 710 C C . SER A 1 88 ? 15.808 6.722 -15.996 1.00 96.06 88 SER A C 1
ATOM 712 O O . SER A 1 88 ? 14.731 6.355 -16.460 1.00 96.06 88 SER A O 1
ATOM 714 N N . MET A 1 89 ? 16.971 6.180 -16.378 1.00 94.31 89 MET A N 1
ATOM 715 C CA . MET A 1 89 ? 17.070 5.104 -17.366 1.00 94.31 89 MET A CA 1
ATOM 716 C C . MET A 1 89 ? 16.360 3.829 -16.899 1.00 94.31 89 MET A C 1
ATOM 718 O O . MET A 1 89 ? 15.596 3.250 -17.666 1.00 94.31 89 MET A O 1
ATOM 722 N N . TYR A 1 90 ? 16.563 3.422 -15.641 1.00 91.81 90 TYR A N 1
ATOM 723 C CA . TYR A 1 90 ? 15.917 2.235 -15.077 1.00 91.81 90 TYR A CA 1
ATOM 724 C C . TYR A 1 90 ? 14.393 2.380 -15.068 1.00 91.81 90 TYR A C 1
ATOM 726 O O . TYR A 1 90 ? 13.686 1.514 -15.580 1.00 91.81 90 TYR A O 1
ATOM 734 N N . VAL A 1 91 ? 13.880 3.505 -14.555 1.00 93.75 91 VAL A N 1
ATOM 735 C CA . VAL A 1 91 ? 12.429 3.752 -14.491 1.00 93.75 91 VAL A CA 1
ATOM 736 C C . VAL A 1 91 ? 11.824 3.766 -15.895 1.00 93.75 91 VAL A C 1
ATOM 738 O O . VAL A 1 91 ? 10.794 3.136 -16.127 1.00 93.75 91 VAL A O 1
ATOM 741 N N . LYS A 1 92 ? 12.486 4.418 -16.859 1.00 93.75 92 LYS A N 1
ATOM 742 C CA . LYS A 1 92 ? 12.041 4.430 -18.256 1.00 93.75 92 LYS A CA 1
ATOM 743 C C . LYS A 1 92 ? 11.975 3.017 -18.837 1.00 93.75 92 LYS A C 1
ATOM 745 O O . LYS A 1 92 ? 10.946 2.659 -19.399 1.00 93.75 92 LYS A O 1
ATOM 750 N N . ASN A 1 93 ? 13.033 2.220 -18.681 1.00 91.62 93 ASN A N 1
ATOM 751 C CA . ASN A 1 93 ? 13.081 0.857 -19.212 1.00 91.62 93 ASN A CA 1
ATOM 752 C C . ASN A 1 93 ? 12.004 -0.034 -18.588 1.00 91.62 93 ASN A C 1
ATOM 754 O O . ASN A 1 93 ? 11.346 -0.771 -19.320 1.00 91.62 93 ASN A O 1
ATOM 758 N N . PHE A 1 94 ? 11.778 0.083 -17.276 1.00 88.75 94 PHE A N 1
ATOM 759 C CA . PHE A 1 94 ? 10.695 -0.607 -16.576 1.00 88.75 94 PHE A CA 1
ATOM 760 C C . PHE A 1 94 ? 9.325 -0.237 -17.161 1.00 88.75 94 PHE A C 1
ATOM 762 O O . PHE A 1 94 ? 8.564 -1.109 -17.568 1.00 88.75 94 PHE A O 1
ATOM 769 N N . MET A 1 95 ? 9.026 1.061 -17.282 1.00 88.62 95 MET A N 1
ATOM 770 C CA . MET A 1 95 ? 7.731 1.535 -17.784 1.00 88.62 95 MET A CA 1
ATOM 771 C C . MET A 1 95 ? 7.479 1.186 -19.256 1.00 88.62 95 MET A C 1
ATOM 773 O O . MET A 1 95 ? 6.328 1.028 -19.654 1.00 88.62 95 MET A O 1
ATOM 777 N N . THR A 1 96 ? 8.530 1.070 -20.073 1.00 90.62 96 THR A N 1
ATOM 778 C CA . THR A 1 96 ? 8.410 0.716 -21.496 1.00 90.62 96 THR A CA 1
ATOM 779 C C . THR A 1 96 ? 8.581 -0.778 -21.780 1.00 90.62 96 THR A C 1
ATOM 781 O O . THR A 1 96 ? 8.538 -1.164 -22.943 1.00 90.62 96 THR A O 1
ATOM 784 N N . GLY A 1 97 ? 8.814 -1.614 -20.761 1.00 85.88 97 GLY A N 1
ATOM 785 C CA . GLY A 1 97 ? 9.036 -3.056 -20.926 1.00 85.88 97 GLY A CA 1
ATOM 786 C C . GLY A 1 97 ? 10.367 -3.432 -21.592 1.00 85.88 97 GLY A C 1
ATOM 787 O O . GLY A 1 97 ? 10.480 -4.510 -22.162 1.00 85.88 97 GLY A O 1
ATOM 788 N N . ASN A 1 98 ? 11.377 -2.559 -21.526 1.00 87.38 98 ASN A N 1
ATOM 789 C CA . ASN A 1 98 ? 12.714 -2.764 -22.104 1.00 87.38 98 ASN A CA 1
ATOM 790 C C . ASN A 1 98 ? 13.723 -3.278 -21.062 1.00 87.38 98 ASN A C 1
ATOM 792 O O . ASN A 1 98 ? 14.905 -2.938 -21.115 1.00 87.38 98 ASN A O 1
ATOM 796 N N . GLN A 1 99 ? 13.245 -4.034 -20.075 1.00 81.81 99 GLN A N 1
ATOM 797 C CA . GLN A 1 99 ? 14.093 -4.614 -19.038 1.00 81.81 99 GLN A CA 1
ATOM 798 C C . GLN A 1 99 ? 14.933 -5.755 -19.620 1.00 81.81 99 GLN A C 1
ATOM 800 O O . GLN A 1 99 ? 14.467 -6.529 -20.455 1.00 81.81 99 GLN A O 1
ATOM 805 N N . THR A 1 100 ? 16.178 -5.849 -19.173 1.00 80.25 100 THR A N 1
ATOM 806 C CA . THR A 1 100 ? 17.087 -6.956 -19.492 1.00 80.25 100 THR A CA 1
ATOM 807 C C . THR A 1 100 ? 16.870 -8.137 -18.544 1.00 80.25 100 THR A C 1
ATOM 809 O O . THR A 1 100 ? 16.317 -7.966 -17.462 1.00 80.25 100 THR A O 1
ATOM 812 N N . ASP A 1 101 ? 17.386 -9.323 -18.881 1.00 75.38 101 ASP A N 1
ATOM 813 C CA . ASP A 1 101 ? 17.312 -10.514 -18.010 1.00 75.38 101 ASP A CA 1
ATOM 814 C C . ASP A 1 101 ? 17.986 -10.325 -16.634 1.00 75.38 101 ASP A C 1
ATOM 816 O O . ASP A 1 101 ? 17.744 -11.095 -15.713 1.00 75.38 101 ASP A O 1
ATOM 820 N N . VAL A 1 102 ? 18.848 -9.312 -16.479 1.00 72.56 102 VAL A N 1
ATOM 821 C CA . VAL A 1 102 ? 19.472 -8.955 -15.191 1.00 72.56 102 VAL A CA 1
ATOM 822 C C . VAL A 1 102 ? 18.490 -8.205 -14.277 1.00 72.56 102 VAL A C 1
ATOM 824 O O . VAL A 1 102 ? 18.654 -8.201 -13.059 1.00 72.56 102 VAL A O 1
ATOM 827 N N . GLU A 1 103 ? 17.481 -7.558 -14.858 1.00 66.00 103 GLU A N 1
ATOM 828 C CA . GLU A 1 103 ? 16.497 -6.710 -14.177 1.00 66.00 103 GLU A CA 1
ATOM 829 C C . GLU A 1 103 ? 15.151 -7.423 -13.939 1.00 66.00 103 GLU A C 1
ATOM 831 O O . GLU A 1 103 ? 14.244 -6.811 -13.366 1.00 66.00 103 GLU A O 1
ATOM 836 N N . ILE A 1 104 ? 15.014 -8.680 -14.387 1.00 60.62 104 ILE A N 1
ATOM 837 C CA . ILE A 1 104 ? 13.789 -9.501 -14.355 1.00 60.62 104 ILE A CA 1
ATOM 838 C C . ILE A 1 104 ? 13.882 -10.616 -13.304 1.00 60.62 104 ILE A C 1
ATOM 840 O O . ILE A 1 104 ? 14.925 -11.302 -13.231 1.00 60.62 104 ILE A O 1
#

Foldseek 3Di:
DDDDDDDPDDPVVVVVPDQDEEEAEAALVDDDDDDPPDPPCSVVRVVVVVVVVVVLVPDDPVVNVSHHYDYYYDDDDDLVRVCVPDPNVVSVCVVVVVDDPVRD